Protein AF-X1DZI3-F1 (afdb_monomer_lite)

Secondary structure (DSSP, 8-state):
-----SHHHHHHHHHHHHHHHHHTT---EEEEEEEE-TT-SS-EEEEEEEE------HHHHHHHHHHHHHHHS-HHHHHHHT-

Organism: NCBI:txid412755

Structure (mmCIF, N/CA/C/O backbone):
data_AF-X1DZI3-F1
#
_entry.id   AF-X1DZI3-F1
#
loop_
_atom_site.group_PDB
_atom_site.id
_atom_site.type_symb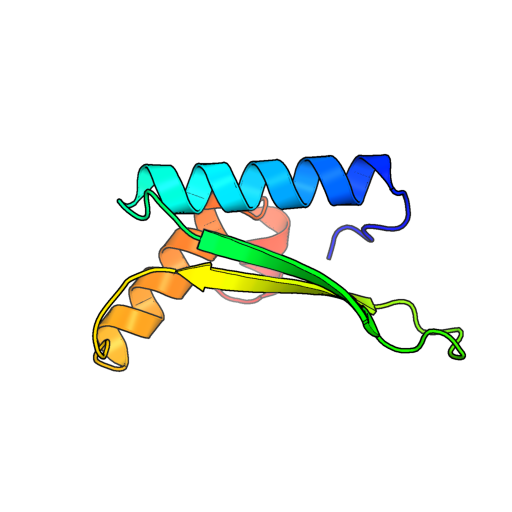ol
_atom_site.label_atom_id
_atom_site.label_alt_id
_atom_site.label_comp_id
_atom_site.label_asym_id
_atom_site.label_entity_id
_atom_site.label_seq_id
_atom_site.pdbx_PDB_ins_code
_atom_site.Cartn_x
_atom_site.Cartn_y
_atom_site.Cartn_z
_atom_site.occupancy
_atom_site.B_iso_or_equiv
_atom_site.auth_seq_id
_atom_site.auth_comp_id
_atom_site.auth_asym_id
_atom_site.auth_atom_id
_atom_site.pdbx_PDB_model_num
ATOM 1 N N . MET A 1 1 ? 2.359 -8.892 -11.830 1.00 51.44 1 MET A N 1
ATOM 2 C CA . MET A 1 1 ? 2.503 -7.545 -11.240 1.00 51.44 1 MET A CA 1
ATOM 3 C C . MET A 1 1 ? 3.028 -6.596 -12.300 1.00 51.44 1 MET A C 1
ATOM 5 O O . MET A 1 1 ? 3.847 -7.051 -13.093 1.00 51.44 1 MET A O 1
ATOM 9 N N . PRO A 1 2 ? 2.613 -5.317 -12.332 1.00 56.84 2 PRO A N 1
ATOM 10 C CA . PRO A 1 2 ? 3.392 -4.321 -13.058 1.00 56.84 2 PRO A CA 1
ATOM 11 C C . PRO A 1 2 ? 4.813 -4.354 -12.490 1.00 56.84 2 PRO A C 1
ATOM 13 O O . PRO A 1 2 ? 5.002 -4.219 -11.284 1.00 56.84 2 PRO A O 1
ATOM 16 N N . LEU A 1 3 ? 5.802 -4.625 -13.335 1.00 65.50 3 LEU A N 1
ATOM 17 C CA . LEU A 1 3 ? 7.188 -4.685 -12.892 1.00 65.50 3 LEU A CA 1
ATOM 18 C C . LEU A 1 3 ? 7.621 -3.248 -12.575 1.00 65.50 3 LEU A C 1
ATOM 20 O O . LEU A 1 3 ? 7.760 -2.424 -13.478 1.00 65.50 3 LEU A O 1
ATOM 24 N N . LEU A 1 4 ? 7.782 -2.933 -11.287 1.00 79.25 4 LEU A N 1
ATOM 25 C CA . LEU A 1 4 ? 8.171 -1.610 -10.778 1.00 79.25 4 LEU A CA 1
ATOM 26 C C . LEU A 1 4 ? 9.678 -1.361 -10.990 1.00 79.25 4 LEU A C 1
ATOM 28 O O . LEU A 1 4 ? 10.423 -1.078 -10.054 1.00 79.25 4 LEU A O 1
ATOM 32 N N . ARG A 1 5 ? 10.131 -1.508 -12.240 1.00 77.19 5 ARG A N 1
ATOM 33 C CA . ARG A 1 5 ? 11.551 -1.547 -12.626 1.00 77.19 5 ARG A CA 1
ATOM 34 C C . ARG A 1 5 ? 12.247 -0.200 -12.448 1.00 77.19 5 ARG A C 1
ATOM 36 O O . ARG A 1 5 ? 13.411 -0.151 -12.066 1.00 77.19 5 ARG A O 1
ATOM 43 N N . THR A 1 6 ? 11.539 0.904 -12.684 1.00 83.12 6 THR A N 1
ATOM 44 C CA . THR A 1 6 ? 12.120 2.255 -12.611 1.00 83.12 6 THR A CA 1
ATOM 45 C C . THR A 1 6 ? 11.841 2.949 -11.278 1.00 83.12 6 THR A C 1
ATOM 47 O O . THR A 1 6 ? 10.769 2.789 -10.687 1.00 83.12 6 THR A O 1
ATOM 50 N N . LYS A 1 7 ? 12.758 3.833 -10.856 1.00 82.38 7 LYS A N 1
ATOM 51 C CA . LYS A 1 7 ? 12.569 4.716 -9.687 1.00 82.38 7 LYS A CA 1
ATOM 52 C C . LYS A 1 7 ? 11.255 5.511 -9.777 1.00 82.38 7 LYS A C 1
ATOM 54 O O . LYS A 1 7 ? 10.511 5.585 -8.804 1.00 82.38 7 LYS A O 1
ATOM 59 N N . LYS A 1 8 ? 10.906 6.025 -10.966 1.00 87.00 8 LYS A N 1
ATOM 60 C CA . LYS A 1 8 ? 9.655 6.772 -11.208 1.00 87.00 8 LYS A CA 1
ATOM 61 C C . LYS A 1 8 ? 8.401 5.904 -11.045 1.00 87.00 8 LYS A C 1
ATOM 63 O O . LYS A 1 8 ? 7.383 6.382 -10.546 1.00 87.00 8 LYS A O 1
ATOM 68 N N . GLN A 1 9 ? 8.432 4.638 -11.467 1.00 86.31 9 GLN A N 1
ATOM 69 C CA . GLN A 1 9 ? 7.327 3.700 -11.219 1.00 86.31 9 GLN A CA 1
ATOM 70 C C . GLN A 1 9 ? 7.182 3.396 -9.726 1.00 86.31 9 GLN A C 1
ATOM 72 O O . GLN A 1 9 ? 6.066 3.463 -9.217 1.00 86.31 9 GLN A O 1
ATOM 77 N N . ARG A 1 10 ? 8.293 3.145 -9.021 1.00 86.56 10 ARG A N 1
ATOM 78 C CA . ARG A 1 10 ? 8.292 2.912 -7.568 1.00 86.56 10 ARG A CA 1
ATOM 79 C C . ARG A 1 10 ? 7.730 4.098 -6.795 1.00 86.56 10 ARG A C 1
ATOM 81 O O . ARG A 1 10 ? 6.829 3.915 -5.988 1.00 86.56 10 ARG A O 1
ATOM 88 N N . ALA A 1 11 ? 8.183 5.314 -7.097 1.00 87.12 11 ALA A N 1
ATOM 89 C CA . ALA A 1 11 ? 7.690 6.527 -6.446 1.00 87.12 11 ALA A CA 1
ATOM 90 C C . ALA A 1 11 ? 6.174 6.714 -6.636 1.00 87.12 11 ALA A C 1
ATOM 92 O O . ALA A 1 11 ? 5.454 6.987 -5.677 1.00 87.12 11 ALA A O 1
ATOM 93 N N . ARG A 1 12 ? 5.668 6.498 -7.861 1.00 90.19 12 ARG A N 1
ATOM 94 C CA . ARG A 1 12 ? 4.223 6.542 -8.143 1.00 90.19 12 ARG A CA 1
ATOM 95 C C . ARG A 1 12 ? 3.454 5.466 -7.384 1.00 90.19 12 ARG A C 1
ATOM 97 O O . ARG A 1 12 ? 2.387 5.753 -6.851 1.00 90.19 12 ARG A O 1
ATOM 104 N N . PHE A 1 13 ? 3.997 4.255 -7.309 1.00 90.12 13 PHE A N 1
ATOM 105 C CA . PHE A 1 13 ? 3.388 3.167 -6.554 1.00 90.12 13 PHE A CA 1
ATOM 106 C C . PHE A 1 13 ? 3.330 3.485 -5.055 1.00 90.12 13 PHE A C 1
ATOM 108 O O . PHE A 1 13 ? 2.254 3.426 -4.471 1.00 90.12 13 PHE A O 1
ATOM 115 N N . VAL A 1 14 ? 4.440 3.925 -4.451 1.00 89.75 14 VAL A N 1
ATOM 116 C CA . VAL A 1 14 ? 4.491 4.352 -3.041 1.00 89.75 14 VAL A CA 1
ATOM 117 C C . VAL A 1 14 ? 3.474 5.461 -2.763 1.00 89.75 14 VAL A C 1
ATOM 119 O O . VAL A 1 14 ? 2.742 5.379 -1.778 1.00 89.75 14 VAL A O 1
ATOM 122 N N . LYS A 1 15 ? 3.381 6.476 -3.636 1.00 90.56 15 LYS A N 1
ATOM 123 C CA . LYS A 1 15 ? 2.381 7.548 -3.513 1.00 90.56 15 LYS A CA 1
ATOM 124 C C . LYS A 1 15 ? 0.957 6.985 -3.507 1.00 90.56 15 LYS A C 1
ATOM 126 O O . LYS A 1 15 ? 0.199 7.292 -2.591 1.00 90.56 15 LYS A O 1
ATOM 131 N N . LYS A 1 16 ? 0.631 6.104 -4.458 1.00 92.25 16 LYS A N 1
ATOM 132 C CA . LYS A 1 16 ? -0.692 5.474 -4.556 1.00 92.25 16 LYS A CA 1
ATOM 133 C C . LYS A 1 16 ? -1.055 4.673 -3.302 1.00 92.25 16 LYS A C 1
ATOM 135 O O . LYS A 1 16 ? -2.179 4.762 -2.821 1.00 92.25 16 LYS A O 1
ATOM 140 N N . VAL A 1 17 ? -0.108 3.911 -2.750 1.00 91.44 17 VAL A N 1
ATOM 141 C CA . VAL A 1 17 ? -0.338 3.146 -1.514 1.00 91.44 17 VAL A CA 1
ATOM 142 C C . VAL A 1 17 ? -0.582 4.082 -0.324 1.00 91.44 17 VAL A C 1
ATOM 144 O O . VAL A 1 17 ? -1.508 3.852 0.450 1.00 91.44 17 VAL A O 1
ATOM 147 N N . LYS A 1 18 ? 0.184 5.176 -0.205 1.00 89.62 18 LYS A N 1
ATOM 148 C CA . LYS A 1 18 ? -0.032 6.195 0.838 1.00 89.62 18 LYS A CA 1
ATOM 149 C C . LYS A 1 18 ? -1.410 6.848 0.728 1.00 89.62 18 LYS A C 1
ATOM 151 O O . LYS A 1 18 ? -2.065 7.041 1.745 1.00 89.62 18 LYS A O 1
ATOM 156 N N . GLU A 1 19 ? -1.849 7.185 -0.480 1.00 91.44 19 GLU A N 1
ATOM 157 C CA . GLU A 1 19 ? -3.182 7.752 -0.721 1.00 91.44 19 GLU A CA 1
ATOM 158 C C . GLU A 1 19 ? -4.292 6.765 -0.340 1.00 91.44 19 GLU A C 1
ATOM 160 O O . GLU A 1 19 ? -5.237 7.152 0.343 1.00 91.44 19 GLU A O 1
ATOM 165 N N . ALA A 1 20 ? -4.140 5.484 -0.692 1.00 93.38 20 ALA A N 1
ATOM 166 C CA . ALA A 1 20 ? -5.096 4.445 -0.320 1.00 93.38 20 ALA A CA 1
ATOM 167 C C . ALA A 1 20 ? -5.221 4.282 1.204 1.00 93.38 20 ALA A C 1
ATOM 169 O O . ALA A 1 20 ? -6.334 4.217 1.716 1.00 93.38 20 ALA A O 1
ATOM 170 N N . LEU A 1 21 ? -4.096 4.274 1.928 1.00 91.19 21 LEU A N 1
ATOM 171 C CA . LEU A 1 21 ? -4.077 4.192 3.393 1.00 91.19 21 LEU A CA 1
ATOM 172 C C . LEU A 1 21 ? -4.719 5.419 4.060 1.00 91.19 21 LEU A C 1
ATOM 174 O O . LEU A 1 21 ? -5.506 5.267 4.993 1.00 91.19 21 LEU A O 1
ATOM 178 N N . ARG A 1 22 ? -4.453 6.629 3.553 1.00 89.50 22 ARG A N 1
ATOM 179 C CA . ARG A 1 22 ? -5.094 7.855 4.062 1.00 89.50 22 ARG A CA 1
ATOM 180 C C . ARG A 1 22 ? -6.602 7.841 3.858 1.00 89.50 22 ARG A C 1
ATOM 182 O O . ARG A 1 22 ? -7.338 8.209 4.767 1.00 89.50 22 ARG A O 1
ATOM 189 N N . ALA A 1 23 ? -7.058 7.387 2.692 1.00 92.44 23 ALA A N 1
ATOM 190 C CA . ALA A 1 23 ? -8.477 7.320 2.351 1.00 92.44 23 ALA A CA 1
ATOM 191 C C . ALA A 1 23 ? -9.280 6.355 3.243 1.00 92.44 23 ALA A C 1
ATOM 193 O O . ALA A 1 23 ? -10.505 6.432 3.277 1.00 92.44 23 ALA A O 1
ATOM 194 N N . ILE A 1 24 ? -8.611 5.465 3.979 1.00 90.88 24 ILE A N 1
ATOM 195 C CA . ILE A 1 24 ? -9.244 4.558 4.944 1.00 90.88 24 ILE A CA 1
ATOM 196 C C . ILE A 1 24 ? -8.936 4.911 6.407 1.00 90.88 24 ILE A C 1
ATOM 198 O O . ILE A 1 24 ? -9.243 4.122 7.293 1.00 90.88 24 ILE A O 1
ATOM 202 N N . GLY A 1 25 ? -8.350 6.085 6.666 1.00 89.75 25 GLY A N 1
ATOM 203 C CA . GLY A 1 25 ? -8.185 6.637 8.014 1.00 89.75 25 GLY A CA 1
ATOM 204 C C . GLY A 1 25 ? -6.770 6.588 8.595 1.00 89.75 25 GLY A C 1
ATOM 205 O O . GLY A 1 25 ? -6.533 7.211 9.629 1.00 89.75 25 GLY A O 1
ATOM 206 N N . TYR A 1 26 ? -5.798 5.947 7.935 1.00 88.62 26 TYR A N 1
ATOM 207 C CA . TYR A 1 26 ? -4.412 5.929 8.417 1.00 88.62 26 TYR A CA 1
ATOM 208 C C . TYR A 1 26 ? -3.692 7.234 8.048 1.00 88.62 26 TYR A C 1
ATOM 210 O O . TYR A 1 26 ? -3.237 7.429 6.918 1.00 88.62 26 TYR A O 1
ATOM 218 N N . LYS A 1 27 ? -3.607 8.158 9.012 1.00 75.06 27 LYS A N 1
ATOM 219 C CA . LYS A 1 27 ? -3.024 9.501 8.821 1.00 75.06 27 LYS A CA 1
ATOM 220 C C . LYS A 1 27 ? -1.492 9.513 8.856 1.00 75.06 27 LYS A C 1
ATOM 222 O O . LYS A 1 27 ? -0.878 10.338 8.179 1.00 75.06 27 LYS A O 1
ATOM 227 N N . ARG A 1 28 ? -0.875 8.609 9.623 1.00 66.56 28 ARG A N 1
ATOM 228 C CA . ARG A 1 28 ? 0.578 8.486 9.796 1.00 66.56 28 ARG A CA 1
ATOM 229 C C . ARG A 1 28 ? 1.040 7.081 9.439 1.00 66.56 28 ARG A C 1
ATOM 231 O O . ARG A 1 28 ? 0.362 6.099 9.727 1.00 66.56 28 ARG A O 1
ATOM 238 N N . GLY A 1 29 ? 2.201 7.007 8.797 1.00 68.75 29 GLY A N 1
ATOM 239 C CA . GLY A 1 29 ? 2.879 5.739 8.614 1.00 68.75 29 GLY A CA 1
ATOM 240 C C . GLY A 1 29 ? 4.329 5.885 8.175 1.00 68.75 29 GLY A C 1
ATOM 241 O O . GLY A 1 29 ? 4.657 6.740 7.345 1.00 68.75 29 GLY A O 1
ATOM 242 N N . LEU A 1 30 ? 5.195 5.043 8.735 1.00 71.38 30 LEU A N 1
ATOM 243 C CA . LEU A 1 30 ? 6.592 4.932 8.329 1.00 71.38 30 LEU A CA 1
ATOM 244 C C . LEU A 1 30 ? 6.664 4.070 7.077 1.00 71.38 30 LEU A C 1
ATOM 246 O O . LEU A 1 30 ? 6.066 3.002 7.008 1.00 71.38 30 LEU A O 1
ATOM 250 N N . THR A 1 31 ? 7.375 4.556 6.065 1.00 78.12 31 THR A N 1
ATOM 251 C CA . THR A 1 31 ? 7.549 3.845 4.798 1.00 78.12 31 THR A CA 1
ATOM 252 C C . THR A 1 31 ? 8.988 3.379 4.683 1.00 78.12 31 THR A C 1
ATOM 254 O O . THR A 1 31 ? 9.888 4.213 4.673 1.00 78.12 31 THR A O 1
ATOM 257 N N . PHE A 1 32 ? 9.191 2.073 4.535 1.00 78.25 32 PHE A N 1
ATOM 258 C CA . PHE A 1 32 ? 10.499 1.484 4.280 1.00 78.25 32 PHE A CA 1
ATOM 259 C C . PHE A 1 32 ? 10.476 0.745 2.942 1.00 78.25 32 PHE A C 1
ATOM 261 O O . PHE A 1 32 ? 9.755 -0.238 2.765 1.00 78.25 32 PHE A O 1
ATOM 268 N N . THR A 1 33 ? 11.244 1.245 1.977 1.00 77.12 33 THR A N 1
ATOM 269 C CA . THR A 1 33 ? 11.439 0.598 0.676 1.00 77.12 33 THR A CA 1
ATOM 270 C C . THR A 1 33 ? 12.795 -0.074 0.649 1.00 77.12 33 THR A C 1
ATOM 272 O O . THR A 1 33 ? 13.800 0.601 0.854 1.00 77.12 33 THR A O 1
ATOM 275 N N . HIS A 1 34 ? 12.822 -1.359 0.328 1.00 74.00 34 HIS A N 1
ATOM 276 C CA . HIS A 1 34 ? 14.056 -2.080 0.044 1.00 74.00 34 HIS A CA 1
ATOM 277 C C . HIS A 1 34 ? 13.846 -2.984 -1.168 1.00 74.00 34 HIS A C 1
ATOM 279 O O . HIS A 1 34 ? 12.722 -3.393 -1.470 1.00 74.00 34 HIS A O 1
ATOM 285 N N . ASP A 1 35 ? 14.925 -3.268 -1.886 1.00 68.81 35 ASP A N 1
ATOM 286 C CA . ASP A 1 35 ? 14.909 -4.247 -2.963 1.00 68.81 35 ASP A CA 1
ATOM 287 C C . ASP A 1 35 ? 15.366 -5.592 -2.376 1.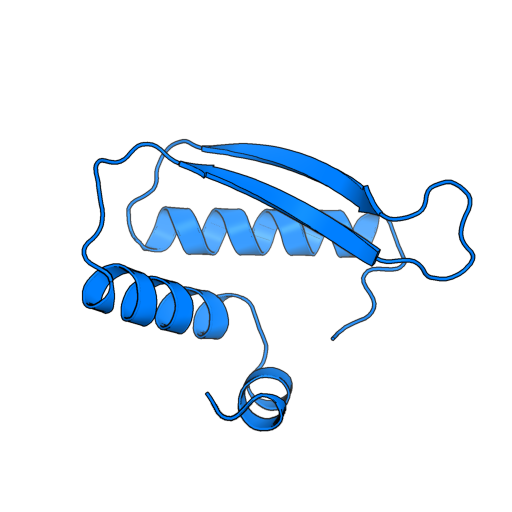00 68.81 35 ASP A C 1
ATOM 289 O O . ASP A 1 35 ? 16.412 -5.685 -1.735 1.00 68.81 35 ASP A O 1
ATOM 293 N N . PHE A 1 36 ? 14.568 -6.644 -2.556 1.00 65.06 36 PHE A N 1
ATOM 294 C CA . PHE A 1 36 ? 15.012 -7.992 -2.220 1.00 65.06 36 PHE A CA 1
ATOM 295 C C . PHE A 1 36 ? 16.020 -8.457 -3.267 1.00 65.06 36 PHE A C 1
ATOM 297 O O . PHE A 1 36 ? 15.757 -8.377 -4.469 1.00 65.06 36 PHE A O 1
ATOM 304 N N . GLY A 1 37 ? 17.156 -8.976 -2.799 1.00 57.53 37 GLY A N 1
ATOM 305 C CA . GLY A 1 37 ? 18.195 -9.501 -3.673 1.00 57.53 37 GLY A CA 1
ATOM 306 C C . GLY A 1 37 ? 19.047 -8.412 -4.319 1.00 57.53 37 GLY A C 1
ATOM 307 O O . GLY A 1 37 ? 19.232 -8.432 -5.526 1.00 57.53 37 GLY A O 1
ATOM 308 N N . GLU A 1 38 ? 19.631 -7.513 -3.525 1.00 49.59 38 GLU A N 1
ATOM 309 C CA . GLU A 1 38 ? 20.610 -6.509 -3.988 1.00 49.59 38 GLU A CA 1
ATOM 310 C C . GLU A 1 38 ? 21.778 -7.126 -4.799 1.00 49.59 38 GLU A C 1
ATOM 312 O O . GLU A 1 38 ? 22.384 -6.460 -5.632 1.00 49.59 38 GLU A O 1
ATOM 317 N N . ARG A 1 39 ? 22.033 -8.435 -4.620 1.00 54.81 39 ARG A N 1
ATOM 318 C CA . ARG A 1 39 ? 22.994 -9.259 -5.383 1.00 54.81 39 ARG A CA 1
ATOM 319 C C . ARG A 1 39 ? 22.358 -10.315 -6.313 1.00 54.81 39 ARG A C 1
ATOM 321 O O . ARG A 1 39 ? 23.060 -11.179 -6.825 1.00 54.81 39 ARG A O 1
ATOM 328 N N . SER A 1 40 ? 21.040 -10.303 -6.505 1.00 58.06 40 SER A N 1
ATOM 329 C CA . SER A 1 40 ? 20.282 -11.292 -7.289 1.00 58.06 40 SER A CA 1
ATOM 330 C C . SER A 1 40 ? 19.732 -10.675 -8.573 1.00 58.06 40 SER A C 1
ATOM 332 O O . SER A 1 40 ? 19.222 -9.560 -8.581 1.00 58.06 40 SER A O 1
ATOM 334 N N . THR A 1 41 ? 19.739 -11.435 -9.669 1.00 59.38 41 THR A N 1
ATOM 335 C CA . THR A 1 41 ? 19.091 -11.043 -10.934 1.00 59.38 41 THR A CA 1
ATOM 336 C C . THR A 1 41 ? 17.558 -11.065 -10.853 1.00 59.38 41 THR A C 1
ATOM 338 O O . THR A 1 41 ? 16.873 -10.558 -11.745 1.00 59.38 41 THR A O 1
ATOM 341 N N . LYS A 1 42 ? 16.989 -11.625 -9.774 1.00 59.34 42 LYS A N 1
ATOM 342 C CA . LYS A 1 42 ? 15.545 -11.655 -9.510 1.00 59.34 42 LYS A CA 1
ATOM 343 C C . LYS A 1 42 ? 15.135 -10.415 -8.714 1.00 59.34 42 LYS A C 1
ATOM 345 O O . LYS A 1 42 ? 15.059 -10.442 -7.493 1.00 59.34 42 LYS A O 1
ATOM 350 N N . TYR A 1 43 ? 14.856 -9.333 -9.436 1.00 59.38 43 TYR A N 1
ATOM 351 C CA . TYR A 1 43 ? 14.394 -8.066 -8.869 1.00 59.38 43 TYR A CA 1
ATOM 352 C C . TYR A 1 43 ? 13.019 -8.196 -8.189 1.00 59.38 43 TYR A C 1
ATOM 354 O O . TYR A 1 43 ? 12.025 -8.504 -8.857 1.00 59.38 43 TYR A O 1
ATOM 362 N N . ALA A 1 44 ? 12.941 -7.883 -6.893 1.00 71.50 44 ALA A N 1
ATOM 363 C CA . ALA A 1 44 ? 11.685 -7.808 -6.148 1.00 71.50 44 ALA A CA 1
ATOM 364 C C . ALA A 1 44 ? 11.626 -6.528 -5.297 1.00 71.50 44 ALA A C 1
ATOM 366 O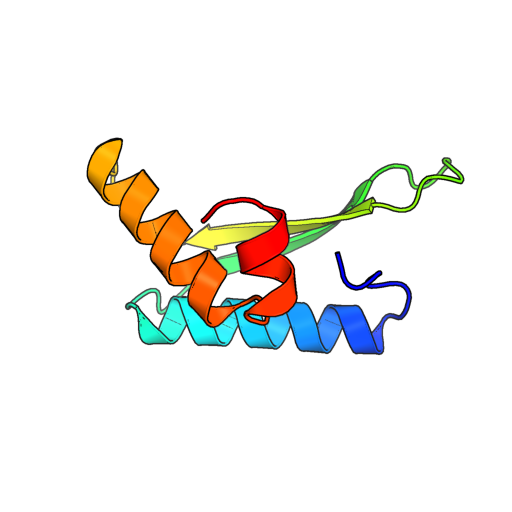 O . ALA A 1 44 ? 12.196 -6.454 -4.213 1.00 71.50 44 ALA A O 1
ATOM 367 N N . PHE A 1 45 ? 10.910 -5.513 -5.789 1.00 79.38 45 PHE A N 1
ATOM 368 C CA . PHE A 1 45 ? 10.616 -4.307 -5.013 1.00 79.38 45 PHE A CA 1
ATOM 369 C C . PHE A 1 45 ? 9.737 -4.648 -3.805 1.00 79.38 45 PHE A C 1
ATOM 371 O O . PHE A 1 45 ? 8.633 -5.171 -3.984 1.00 79.38 45 PHE A O 1
ATOM 378 N N . HIS A 1 46 ? 10.188 -4.291 -2.603 1.00 83.12 46 HIS A N 1
ATOM 379 C CA . HIS A 1 46 ? 9.439 -4.470 -1.365 1.00 83.12 46 HIS A CA 1
ATOM 380 C C . HIS A 1 46 ? 9.101 -3.112 -0.738 1.00 83.12 46 HIS A C 1
ATOM 382 O O . HIS A 1 46 ? 9.946 -2.224 -0.605 1.00 83.12 46 HIS A O 1
ATOM 388 N N . LEU A 1 47 ? 7.840 -2.956 -0.333 1.00 85.94 47 LEU A N 1
ATOM 389 C CA . LEU A 1 47 ? 7.328 -1.770 0.345 1.00 85.94 47 LEU A CA 1
ATOM 390 C C . LEU A 1 47 ? 6.711 -2.176 1.680 1.00 85.94 47 LEU A C 1
ATOM 392 O O . LEU A 1 47 ? 5.614 -2.729 1.706 1.00 85.94 47 LEU A O 1
ATOM 396 N N . ASN A 1 48 ? 7.401 -1.852 2.769 1.00 87.56 48 ASN A N 1
ATOM 397 C CA . ASN A 1 48 ? 6.874 -1.973 4.121 1.00 87.56 48 ASN A CA 1
ATOM 398 C C . ASN A 1 48 ? 6.258 -0.646 4.553 1.00 87.56 48 ASN A C 1
ATOM 400 O O . ASN A 1 48 ? 6.845 0.422 4.349 1.00 87.56 48 ASN A O 1
ATOM 404 N N . ILE A 1 49 ? 5.073 -0.718 5.156 1.00 84.12 49 ILE A N 1
ATOM 405 C CA . ILE A 1 49 ? 4.409 0.436 5.753 1.00 84.12 49 ILE A CA 1
ATOM 406 C C . ILE A 1 49 ? 3.967 0.062 7.158 1.00 84.12 49 ILE A C 1
ATOM 408 O O . ILE A 1 49 ? 3.181 -0.865 7.332 1.00 84.12 49 ILE A O 1
ATOM 412 N N . LEU A 1 50 ? 4.471 0.801 8.139 1.00 85.00 50 LEU A N 1
ATOM 413 C CA . LEU A 1 50 ? 3.994 0.742 9.515 1.00 85.00 50 LEU A CA 1
ATOM 414 C C . LEU A 1 50 ? 2.951 1.837 9.686 1.00 85.00 50 LEU A C 1
ATOM 416 O O . LEU A 1 50 ? 3.214 2.975 9.304 1.00 85.00 50 LEU A O 1
ATOM 420 N N . VAL A 1 51 ? 1.784 1.498 10.220 1.00 84.12 51 VAL A N 1
ATOM 421 C CA . VAL A 1 51 ? 0.692 2.439 10.496 1.00 84.12 51 VAL A CA 1
ATOM 422 C C . VAL A 1 51 ? 0.328 2.368 11.971 1.00 84.12 51 VAL A C 1
ATOM 424 O O . VAL A 1 51 ? 0.462 1.309 12.582 1.00 84.12 51 VAL A O 1
ATOM 427 N N . ASP A 1 52 ? -0.142 3.481 12.527 1.00 81.56 52 ASP A N 1
ATOM 428 C CA . ASP A 1 52 ? -0.652 3.509 13.898 1.00 81.56 52 ASP A CA 1
ATOM 429 C C . ASP A 1 52 ? -1.933 2.660 13.993 1.00 81.56 52 ASP A C 1
ATOM 431 O O . ASP A 1 52 ? -2.830 2.773 13.150 1.00 81.56 52 ASP A O 1
ATOM 435 N N . GLY A 1 53 ? -2.029 1.804 15.012 1.00 78.31 53 GLY A N 1
ATOM 436 C CA . GLY A 1 53 ? -3.194 0.951 15.239 1.00 78.31 53 GLY A CA 1
ATOM 437 C C . GLY A 1 53 ? -2.979 -0.082 16.345 1.00 78.31 53 GLY A C 1
ATOM 438 O O . GLY A 1 53 ? -1.849 -0.364 16.736 1.00 78.31 53 GLY A O 1
ATOM 439 N N . GLY A 1 54 ? -4.081 -0.633 16.853 1.00 84.31 54 GLY A N 1
ATOM 440 C CA . GLY A 1 54 ? -4.074 -1.792 17.747 1.00 84.31 54 GLY A CA 1
ATOM 441 C C . GLY A 1 54 ? -4.144 -3.114 16.979 1.00 84.31 54 GLY A C 1
ATOM 442 O O . GLY A 1 54 ? -4.085 -3.147 15.747 1.00 84.31 54 GLY A O 1
ATOM 443 N N . TYR A 1 55 ? -4.309 -4.214 17.713 1.00 89.25 55 TYR A N 1
ATOM 444 C CA . TYR A 1 55 ? -4.548 -5.527 17.117 1.00 89.25 55 TYR A CA 1
ATOM 445 C C . TYR A 1 55 ? -5.805 -5.510 16.233 1.00 89.25 55 TYR A C 1
ATOM 447 O O . TYR A 1 55 ? -6.856 -5.013 16.638 1.00 89.25 55 TYR A O 1
ATOM 455 N N . LEU A 1 56 ? -5.694 -6.075 15.028 1.00 91.06 56 LEU A N 1
ATOM 456 C CA . LEU A 1 56 ? -6.826 -6.283 14.132 1.00 91.06 56 LEU A CA 1
ATOM 457 C C . LEU A 1 56 ? -7.217 -7.764 14.152 1.00 91.06 56 LEU A C 1
ATOM 459 O O . LEU A 1 56 ? -6.357 -8.598 13.851 1.00 91.06 56 LEU A O 1
ATOM 463 N N . PRO A 1 57 ? -8.494 -8.092 14.424 1.00 95.75 57 PRO A N 1
ATOM 464 C CA . PRO A 1 57 ? -9.005 -9.442 14.233 1.00 95.75 57 PRO A CA 1
ATOM 465 C C . PRO A 1 57 ? -8.724 -9.952 12.810 1.00 95.75 57 PRO A C 1
ATOM 467 O O . PRO A 1 57 ? -8.726 -9.142 11.870 1.00 95.75 57 PR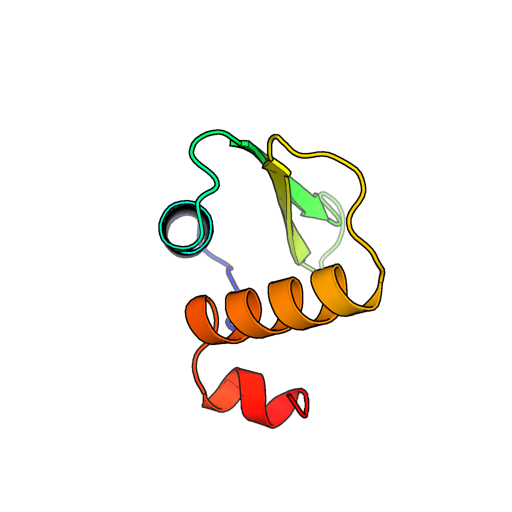O A O 1
ATOM 470 N N . PRO A 1 58 ? -8.487 -11.262 12.619 1.00 95.44 58 PRO A N 1
ATOM 471 C CA . PRO A 1 58 ? -8.125 -11.830 11.320 1.00 95.44 58 PRO A CA 1
ATOM 472 C C . PRO A 1 58 ? -9.080 -11.455 10.178 1.00 95.44 58 PRO A C 1
ATOM 474 O O . PRO A 1 58 ? -8.627 -11.113 9.085 1.00 95.44 58 PRO A O 1
ATOM 477 N N . GLU A 1 59 ? -10.384 -11.443 10.437 1.00 96.38 59 GLU A N 1
ATOM 478 C CA . GLU A 1 59 ? -11.442 -11.133 9.471 1.00 96.38 59 GLU A CA 1
ATOM 479 C C . GLU A 1 59 ? -11.386 -9.657 9.060 1.00 96.38 59 GLU A C 1
ATOM 481 O O . GLU A 1 59 ? -11.375 -9.323 7.872 1.00 96.38 59 GLU A O 1
ATOM 486 N N . THR A 1 60 ? -11.247 -8.761 10.042 1.00 93.44 60 THR A N 1
ATOM 487 C CA . THR A 1 60 ? -11.074 -7.321 9.815 1.00 93.44 60 THR A CA 1
ATOM 488 C C . THR A 1 60 ? -9.805 -7.045 9.016 1.00 93.44 6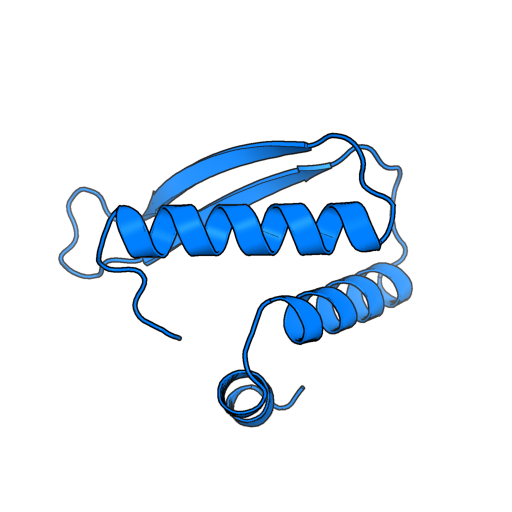0 THR A C 1
ATOM 490 O O . THR A 1 60 ? -9.814 -6.254 8.070 1.00 93.44 60 THR A O 1
ATOM 493 N N . LEU A 1 61 ? -8.705 -7.723 9.356 1.00 92.94 61 LEU A N 1
ATOM 494 C CA . LEU A 1 61 ? -7.446 -7.608 8.630 1.00 92.94 61 LEU A CA 1
ATOM 495 C C . LEU A 1 61 ? -7.577 -8.118 7.187 1.00 92.94 61 LEU A C 1
ATOM 497 O O . LEU A 1 61 ? -7.001 -7.522 6.272 1.00 92.94 61 LEU A O 1
ATOM 501 N N . TYR A 1 62 ? -8.319 -9.203 6.967 1.00 93.50 62 TYR A N 1
ATOM 502 C CA . TYR A 1 62 ? -8.568 -9.756 5.639 1.00 93.50 62 TYR A CA 1
ATOM 503 C C . TYR A 1 62 ? -9.347 -8.773 4.756 1.00 93.50 62 TYR A C 1
ATOM 505 O O . TYR A 1 62 ? -8.882 -8.436 3.661 1.00 93.50 62 TYR A O 1
ATOM 513 N N . GLU A 1 63 ? -10.469 -8.243 5.248 1.00 94.06 63 GLU A N 1
ATOM 514 C CA . GLU A 1 63 ? -11.285 -7.276 4.505 1.00 94.06 63 GLU A CA 1
ATOM 515 C C . GLU A 1 63 ? -10.539 -5.962 4.259 1.00 94.06 63 GLU A C 1
ATOM 517 O O . GLU A 1 63 ? -10.589 -5.397 3.162 1.00 94.06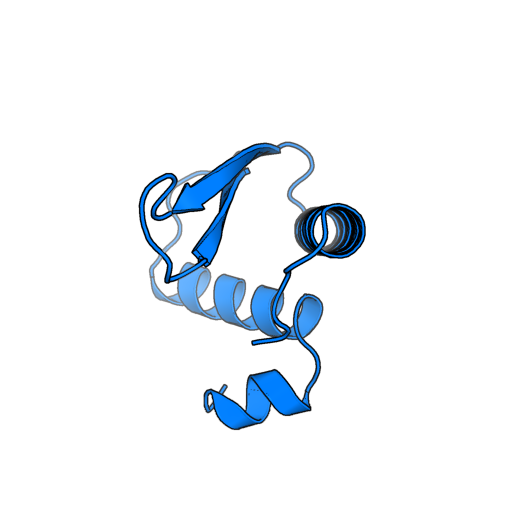 63 GLU A O 1
ATOM 522 N N . LEU A 1 64 ? -9.745 -5.510 5.231 1.00 92.81 64 LEU A N 1
ATOM 523 C CA . LEU A 1 64 ? -8.866 -4.358 5.067 1.00 92.81 64 LEU A CA 1
ATOM 524 C C . LEU A 1 64 ? -7.844 -4.577 3.941 1.00 92.81 64 LEU A C 1
ATOM 526 O O . LEU A 1 64 ? -7.697 -3.730 3.053 1.00 92.81 64 LEU A O 1
ATOM 530 N N . LYS A 1 65 ? -7.157 -5.728 3.936 1.00 91.44 65 LYS A N 1
ATOM 531 C CA . LYS A 1 65 ? -6.202 -6.092 2.877 1.00 91.44 65 LYS A CA 1
ATOM 532 C C . LYS A 1 65 ? -6.892 -6.154 1.514 1.00 91.44 65 LYS A C 1
ATOM 534 O O . LYS A 1 65 ? -6.342 -5.657 0.532 1.00 91.44 65 LYS A O 1
ATOM 539 N N . ARG A 1 66 ? -8.099 -6.716 1.452 1.00 93.56 66 ARG A N 1
ATOM 540 C CA . ARG A 1 66 ? -8.923 -6.810 0.240 1.00 93.56 66 ARG A CA 1
ATOM 541 C C . ARG A 1 66 ? -9.325 -5.442 -0.301 1.00 93.56 66 ARG A C 1
ATOM 543 O O . ARG A 1 66 ? -9.108 -5.152 -1.480 1.00 93.56 66 ARG A O 1
ATOM 550 N N . LYS A 1 67 ? -9.812 -4.551 0.564 1.00 94.00 67 LYS A N 1
ATOM 551 C CA . LYS A 1 67 ? -10.114 -3.157 0.214 1.00 94.00 67 LYS A CA 1
ATOM 552 C C . LYS A 1 67 ? -8.878 -2.441 -0.332 1.00 94.00 67 LYS A C 1
ATOM 554 O O . LYS A 1 67 ? -8.937 -1.857 -1.413 1.00 94.00 67 LYS A O 1
ATOM 559 N N . LEU A 1 68 ? -7.737 -2.551 0.351 1.00 92.31 68 LEU A N 1
ATOM 560 C CA . LEU A 1 68 ? -6.479 -1.940 -0.087 1.00 92.31 68 LEU A CA 1
ATOM 561 C C . LEU A 1 68 ? -6.015 -2.465 -1.451 1.00 92.31 68 LEU A C 1
ATOM 563 O O . LEU A 1 68 ? -5.653 -1.664 -2.315 1.00 92.31 68 LEU A O 1
ATOM 567 N N . ARG A 1 69 ? -6.075 -3.782 -1.698 1.00 91.94 69 ARG A N 1
ATOM 568 C CA . ARG A 1 69 ? -5.731 -4.359 -3.012 1.00 91.94 69 ARG A CA 1
ATOM 569 C C . ARG A 1 69 ? -6.555 -3.734 -4.135 1.00 91.94 69 ARG A C 1
ATOM 571 O O . ARG A 1 69 ? -5.982 -3.366 -5.161 1.00 91.94 69 ARG A O 1
ATOM 578 N N . ARG A 1 70 ? -7.859 -3.544 -3.917 1.00 93.56 70 ARG A N 1
ATOM 579 C CA . ARG A 1 70 ? -8.786 -2.937 -4.889 1.00 93.56 70 ARG A CA 1
ATOM 580 C C . ARG A 1 70 ? -8.533 -1.457 -5.154 1.00 93.56 70 ARG A C 1
ATOM 582 O O . ARG A 1 70 ? -8.802 -0.985 -6.254 1.00 93.56 70 ARG A O 1
ATOM 589 N N . MET A 1 71 ? -7.974 -0.740 -4.185 1.00 94.00 71 MET A N 1
ATOM 590 C CA . MET A 1 71 ? -7.571 0.659 -4.355 1.00 94.00 71 MET A CA 1
ATOM 591 C C . MET A 1 71 ? -6.210 0.785 -5.058 1.00 94.00 71 MET A C 1
ATOM 593 O O . MET A 1 71 ? -5.993 1.694 -5.861 1.00 94.00 71 MET A O 1
ATOM 597 N N . ILE A 1 72 ? -5.277 -0.131 -4.782 1.00 92.31 72 ILE A N 1
ATOM 598 C CA . ILE A 1 72 ? -3.885 -0.056 -5.251 1.00 92.31 72 ILE A CA 1
ATOM 599 C C . ILE A 1 72 ? -3.722 -0.642 -6.659 1.00 92.31 72 ILE A C 1
ATOM 601 O O . ILE A 1 72 ? -3.035 -0.048 -7.498 1.00 92.31 72 ILE A O 1
ATOM 605 N N . TYR A 1 73 ? -4.346 -1.779 -6.954 1.00 90.81 73 TYR A N 1
ATOM 606 C CA . TYR A 1 73 ? -4.121 -2.516 -8.198 1.00 90.81 73 TYR A CA 1
ATOM 607 C C . TYR A 1 73 ? -5.250 -2.315 -9.217 1.00 90.81 73 TYR A C 1
ATOM 609 O O . TYR A 1 73 ? -6.396 -2.082 -8.844 1.00 90.81 73 TYR A O 1
ATOM 617 N N . PRO A 1 74 ? -4.952 -2.388 -10.527 1.00 90.62 74 PRO A N 1
ATOM 618 C CA . PRO A 1 74 ? -5.992 -2.384 -11.549 1.00 90.62 74 PRO A CA 1
ATOM 619 C C . PRO A 1 74 ? -6.803 -3.688 -11.518 1.00 90.62 74 PRO A C 1
ATOM 621 O O . PRO A 1 74 ? -6.279 -4.749 -11.168 1.00 90.62 74 PRO A O 1
ATOM 624 N N . ARG A 1 75 ? -8.061 -3.626 -11.975 1.00 90.31 75 ARG A N 1
ATOM 625 C CA . ARG A 1 75 ? -8.993 -4.772 -12.022 1.00 90.31 75 ARG A CA 1
ATOM 626 C C . ARG A 1 75 ? -8.409 -6.015 -12.696 1.00 90.31 75 ARG A C 1
ATOM 628 O O . ARG A 1 75 ? -8.630 -7.123 -12.224 1.00 90.31 75 ARG A O 1
ATOM 635 N N . SER A 1 76 ? -7.627 -5.843 -13.762 1.00 90.44 76 SER A N 1
ATOM 636 C CA . SER A 1 76 ? -6.983 -6.956 -14.473 1.00 90.44 76 SER A CA 1
ATOM 637 C C . SER A 1 76 ? -5.995 -7.740 -13.602 1.00 90.44 76 SER A C 1
ATOM 639 O O . SER A 1 76 ? -5.917 -8.961 -13.711 1.00 90.44 76 SER A O 1
ATOM 641 N N . VAL A 1 77 ? -5.264 -7.057 -12.715 1.00 89.38 77 VAL A N 1
ATOM 642 C CA . VAL A 1 77 ? -4.337 -7.693 -11.765 1.00 89.38 77 VAL A CA 1
ATOM 643 C C . VAL A 1 77 ? -5.110 -8.414 -10.667 1.00 89.38 77 VAL A C 1
ATOM 645 O O . VAL A 1 77 ? -4.767 -9.543 -10.342 1.00 89.38 77 VAL A O 1
ATOM 648 N N . ILE A 1 78 ? -6.165 -7.788 -10.148 1.00 90.69 78 ILE A N 1
ATOM 649 C CA . ILE A 1 78 ? -7.018 -8.353 -9.093 1.00 90.69 78 ILE A CA 1
ATOM 650 C C . ILE A 1 78 ? -7.679 -9.649 -9.580 1.00 90.69 78 ILE A C 1
ATOM 652 O O . ILE A 1 78 ? -7.536 -10.686 -8.940 1.00 90.69 78 ILE A O 1
ATOM 656 N N . ARG A 1 79 ? -8.271 -9.635 -10.785 1.00 89.44 79 ARG A N 1
ATOM 657 C CA . ARG A 1 79 ? -8.889 -10.822 -11.401 1.00 89.44 79 ARG A CA 1
ATOM 658 C C . ARG A 1 79 ? -7.908 -11.985 -11.546 1.00 89.44 79 ARG A C 1
ATOM 660 O O . ARG A 1 79 ? -8.287 -13.134 -11.372 1.00 89.44 79 ARG A O 1
ATOM 667 N N . LYS A 1 80 ? -6.641 -11.694 -11.856 1.00 88.81 80 LYS A N 1
ATOM 668 C CA . LYS A 1 80 ? -5.591 -12.717 -11.974 1.00 88.81 80 LYS A CA 1
ATOM 669 C C . LYS A 1 80 ? -5.261 -13.390 -10.633 1.00 88.81 80 LYS A C 1
ATOM 671 O O . LYS A 1 80 ? -4.749 -14.503 -10.642 1.00 88.81 80 LYS A O 1
ATOM 676 N N . TRP A 1 81 ? -5.509 -12.727 -9.507 1.00 84.19 81 TRP A N 1
ATOM 677 C CA . TRP A 1 81 ? -5.234 -13.253 -8.167 1.00 84.19 81 TRP A CA 1
ATOM 678 C C . TRP A 1 81 ? -6.437 -13.931 -7.505 1.00 84.19 81 TRP A C 1
ATOM 680 O O . TRP A 1 81 ? -6.259 -14.525 -6.449 1.00 84.19 81 TRP A O 1
ATOM 690 N N . GLY A 1 82 ? -7.624 -13.875 -8.121 1.00 81.88 82 GLY A N 1
ATOM 691 C CA . GLY A 1 82 ? -8.834 -14.503 -7.581 1.00 81.88 82 GLY A CA 1
ATOM 692 C C . GLY A 1 82 ? -9.471 -13.745 -6.411 1.00 81.88 82 GLY A C 1
ATOM 693 O O . GLY A 1 82 ? -10.090 -14.373 -5.559 1.00 81.88 82 GLY A O 1
ATOM 694 N N . ASP A 1 83 ? -9.298 -12.419 -6.360 1.00 71.69 83 ASP A N 1
ATOM 695 C CA . ASP A 1 83 ? -9.892 -11.516 -5.354 1.00 71.69 83 ASP A CA 1
ATOM 696 C C . ASP A 1 83 ? -11.085 -10.705 -5.895 1.00 71.69 83 ASP A C 1
ATOM 698 O O . ASP A 1 83 ? -11.122 -10.435 -7.118 1.00 71.69 83 ASP A O 1
#

Sequence (83 aa):
MPLLRTKKQRARFVKKVKEALRAIGYKRGLTFTHDFGERSTKYAFHLNILVDGGYLPPETLYELKRKLRRMIYPRSVIRKWGD

Foldseek 3Di:
DPPCPDPVSVVVLVVQLVVLCVVVPFPDWDWDWDWPPPPDPPTDTDIDIGTDDDDDDPVRVVVSVVSSCPSRDDPVVVVVVVD

pLDDT: mean 82.72, std 11.97, range [49.59, 96.38]

Radius of gyration: 13.97 Å; chains: 1; bounding box: 34×24×32 Å